Protein AF-A0A971U6M7-F1 (afdb_monomer_lite)

Radius of gyration: 13.43 Å; chains: 1; bounding box: 30×27×33 Å

Foldseek 3Di:
DDWLLRVLVVLDPPDDHADALVNCCVVVVDPPVRSVVLLVCLAVLHDDAQDDDPDDPCSSNVVSNSSVSPDRPQDEFEPDPPRCCVVDDPSHHYDYDDD

Structure (mmCIF, N/CA/C/O backbone):
data_AF-A0A971U6M7-F1
#
_entry.id   AF-A0A971U6M7-F1
#
loop_
_atom_site.group_PDB
_atom_site.id
_atom_site.type_symbol
_atom_site.label_atom_id
_atom_site.label_alt_id
_atom_site.label_comp_id
_atom_site.label_asym_id
_atom_site.label_entity_id
_atom_site.label_seq_id
_atom_site.pdbx_PDB_ins_code
_atom_site.Cartn_x
_atom_site.Cartn_y
_atom_site.Cartn_z
_atom_site.occupancy
_atom_site.B_iso_or_equiv
_atom_site.auth_seq_id
_atom_site.auth_comp_id
_atom_site.auth_asym_id
_atom_site.auth_atom_id
_atom_site.pdbx_PDB_model_num
ATOM 1 N N . MET A 1 1 ? -16.498 3.719 6.275 1.00 56.88 1 MET A N 1
ATOM 2 C CA . MET A 1 1 ? -15.109 3.220 6.254 1.00 56.88 1 MET A CA 1
ATOM 3 C C . MET A 1 1 ? -14.909 2.530 4.928 1.00 56.88 1 MET A C 1
ATOM 5 O O . MET A 1 1 ? -15.664 1.612 4.627 1.00 56.88 1 MET A O 1
ATOM 9 N N . ASP A 1 2 ? -13.971 3.025 4.129 1.00 61.88 2 ASP A N 1
ATOM 10 C CA . ASP A 1 2 ? -13.635 2.415 2.846 1.00 61.88 2 ASP A CA 1
ATOM 11 C C . ASP A 1 2 ? -12.619 1.288 3.093 1.00 61.88 2 ASP A C 1
ATOM 13 O O . ASP A 1 2 ? -11.788 1.371 4.001 1.00 61.88 2 ASP A O 1
ATOM 17 N N . SER A 1 3 ? -12.693 0.211 2.309 1.00 76.81 3 SER A N 1
ATOM 18 C CA . SER A 1 3 ? -11.638 -0.810 2.330 1.00 76.81 3 SER A CA 1
ATOM 19 C C . SER A 1 3 ? -10.367 -0.261 1.681 1.00 76.81 3 SER A C 1
ATOM 21 O O . SER A 1 3 ? -10.446 0.572 0.772 1.00 76.81 3 SER A O 1
ATOM 23 N N . ALA A 1 4 ? -9.200 -0.781 2.072 1.00 77.19 4 ALA A N 1
ATOM 24 C CA . ALA A 1 4 ? -7.927 -0.444 1.432 1.00 77.19 4 ALA A CA 1
ATOM 25 C C . ALA A 1 4 ? -8.003 -0.553 -0.105 1.00 77.19 4 ALA A C 1
ATOM 27 O O . ALA A 1 4 ? -7.576 0.348 -0.820 1.00 77.19 4 ALA A O 1
ATOM 28 N N . ILE A 1 5 ? -8.650 -1.603 -0.620 1.00 78.31 5 ILE A N 1
ATOM 29 C CA . ILE A 1 5 ? -8.849 -1.822 -2.061 1.00 78.31 5 ILE A CA 1
ATOM 30 C C . ILE A 1 5 ? -9.691 -0.714 -2.707 1.00 78.31 5 ILE A C 1
ATOM 32 O O . ILE A 1 5 ? -9.367 -0.267 -3.807 1.00 78.31 5 ILE A O 1
ATOM 36 N N . ALA A 1 6 ? -10.762 -0.255 -2.055 1.00 82.25 6 ALA A N 1
ATOM 37 C CA . ALA A 1 6 ? -11.602 0.815 -2.595 1.00 82.25 6 ALA A CA 1
ATOM 38 C C . ALA A 1 6 ? -10.823 2.132 -2.725 1.00 82.25 6 ALA A C 1
ATOM 40 O O . ALA A 1 6 ? -10.919 2.813 -3.746 1.00 82.25 6 ALA A O 1
ATOM 41 N N . ILE A 1 7 ? -10.005 2.450 -1.721 1.00 81.69 7 ILE A N 1
ATOM 42 C CA . ILE A 1 7 ? -9.150 3.639 -1.722 1.00 81.69 7 ILE A CA 1
ATOM 43 C C . ILE A 1 7 ? -8.080 3.543 -2.811 1.00 81.69 7 ILE A C 1
ATOM 45 O O . ILE A 1 7 ? -7.917 4.465 -3.610 1.00 81.69 7 ILE A O 1
ATOM 49 N N . VAL A 1 8 ? -7.397 2.402 -2.888 1.00 80.25 8 VAL A N 1
ATOM 50 C CA . VAL A 1 8 ? -6.370 2.135 -3.899 1.00 80.25 8 VAL A CA 1
ATOM 51 C C . VAL A 1 8 ? -6.936 2.244 -5.317 1.00 80.25 8 VAL A C 1
ATOM 53 O O . VAL A 1 8 ? -6.325 2.879 -6.174 1.00 80.25 8 VAL A O 1
ATOM 56 N N . ASN A 1 9 ? -8.127 1.694 -5.562 1.00 82.69 9 ASN A N 1
ATOM 57 C CA . ASN A 1 9 ? -8.779 1.791 -6.866 1.00 82.69 9 ASN A CA 1
ATOM 58 C C . ASN A 1 9 ? -9.235 3.220 -7.190 1.00 82.69 9 ASN A C 1
ATOM 60 O O . ASN A 1 9 ? -9.137 3.627 -8.343 1.00 82.69 9 ASN A O 1
ATOM 64 N N . ARG A 1 10 ? -9.683 4.007 -6.199 1.00 82.94 10 ARG A N 1
ATOM 65 C CA . ARG A 1 10 ? -10.035 5.424 -6.408 1.00 82.94 10 ARG A CA 1
ATOM 66 C C . ARG A 1 10 ? -8.815 6.268 -6.790 1.00 82.94 10 ARG A C 1
ATOM 68 O O . ARG A 1 10 ? -8.952 7.198 -7.575 1.00 82.94 10 ARG A O 1
ATOM 75 N N . ALA A 1 11 ? -7.634 5.944 -6.266 1.00 80.94 11 ALA A N 1
ATOM 76 C CA . ALA A 1 11 ? -6.387 6.620 -6.624 1.00 80.94 11 ALA A CA 1
ATOM 77 C C . ALA A 1 11 ? -5.869 6.249 -8.032 1.00 80.94 11 ALA A C 1
ATOM 79 O O . ALA A 1 11 ? -4.954 6.896 -8.545 1.00 80.94 11 ALA A O 1
ATOM 80 N N . ASN A 1 12 ? -6.422 5.214 -8.676 1.00 83.44 12 ASN A N 1
ATOM 81 C CA . ASN A 1 12 ? -5.972 4.784 -9.994 1.00 83.44 12 ASN A CA 1
ATOM 82 C C . ASN A 1 12 ? -6.511 5.696 -11.112 1.00 83.44 12 ASN A C 1
ATOM 84 O O . ASN A 1 12 ? -7.627 5.524 -11.596 1.00 83.44 12 ASN A O 1
ATOM 88 N N . GLN A 1 13 ? -5.672 6.614 -11.589 1.00 77.19 13 GLN A N 1
ATOM 89 C CA . GLN A 1 13 ? -5.991 7.509 -12.711 1.00 77.19 13 GLN A CA 1
ATOM 90 C C . GLN A 1 13 ? -5.733 6.890 -14.096 1.00 77.19 13 GLN A C 1
ATOM 92 O O . GLN A 1 13 ? -6.122 7.461 -15.111 1.00 77.19 13 GLN A O 1
ATOM 97 N N . ARG A 1 14 ? -5.047 5.740 -14.168 1.00 76.62 14 ARG A N 1
ATOM 98 C CA . ARG A 1 14 ? -4.628 5.112 -15.436 1.00 76.62 14 ARG A CA 1
ATOM 99 C C . ARG A 1 14 ? -5.669 4.148 -16.017 1.00 76.62 14 ARG A C 1
ATOM 101 O O . ARG A 1 14 ? -5.468 3.642 -17.117 1.00 76.62 14 ARG A O 1
ATOM 108 N N . GLY A 1 15 ? -6.768 3.907 -15.299 1.00 76.75 15 GLY A N 1
ATOM 109 C CA . GLY A 1 15 ? -7.756 2.887 -15.649 1.00 76.75 15 GLY A CA 1
ATOM 110 C C . GLY A 1 15 ? -7.246 1.459 -15.409 1.00 76.75 15 GLY A C 1
ATOM 111 O O . GLY A 1 15 ? -6.097 1.240 -15.025 1.00 76.75 15 GLY A O 1
ATOM 112 N N . GLY A 1 16 ? -8.122 0.469 -15.598 1.00 84.69 16 GLY A N 1
ATOM 113 C CA . GLY A 1 16 ? -7.800 -0.942 -15.355 1.00 84.69 16 GLY A CA 1
ATOM 114 C C . GLY A 1 16 ? -7.591 -1.287 -13.874 1.00 84.69 16 GLY A C 1
ATOM 115 O O . GLY A 1 16 ? -7.984 -0.535 -12.978 1.00 84.69 16 GLY A O 1
ATOM 116 N N . ARG A 1 17 ? -6.989 -2.452 -13.601 1.00 88.38 17 ARG A N 1
ATOM 117 C CA . ARG A 1 17 ? -6.670 -2.851 -12.220 1.00 88.38 17 ARG A CA 1
ATOM 118 C C . ARG A 1 17 ? -5.462 -2.084 -11.693 1.00 88.38 17 ARG A C 1
ATOM 120 O O . ARG A 1 17 ? -4.525 -1.813 -12.444 1.00 88.38 17 ARG A O 1
ATOM 127 N N . MET A 1 18 ? -5.433 -1.844 -10.385 1.00 89.56 18 MET A N 1
ATOM 128 C CA . MET A 1 18 ? -4.208 -1.395 -9.736 1.00 89.56 18 MET A CA 1
ATOM 129 C C . MET A 1 18 ? -3.110 -2.467 -9.819 1.00 89.56 18 MET A C 1
ATOM 131 O O . MET A 1 18 ? -3.386 -3.670 -9.732 1.00 89.56 18 MET A O 1
ATOM 135 N N . LEU A 1 19 ? -1.857 -2.030 -9.973 1.00 93.44 19 LEU A N 1
ATOM 136 C CA . LEU A 1 19 ? -0.699 -2.916 -9.868 1.00 93.44 19 LEU A CA 1
ATOM 137 C C . LEU A 1 19 ? -0.475 -3.355 -8.417 1.00 93.44 19 LEU A C 1
ATOM 139 O O . LEU A 1 19 ? -0.634 -2.577 -7.478 1.00 93.44 19 LEU A O 1
ATOM 143 N N . SER A 1 20 ? -0.095 -4.616 -8.264 1.00 94.38 20 SER A N 1
ATOM 144 C CA . SER A 1 20 ? 0.273 -5.268 -7.012 1.00 94.38 20 SER A CA 1
ATOM 145 C C . SER A 1 20 ? 1.788 -5.252 -6.813 1.00 94.38 20 SER A C 1
ATOM 147 O O . SER A 1 20 ? 2.547 -4.968 -7.740 1.00 94.38 20 SER A O 1
ATOM 149 N N . ILE A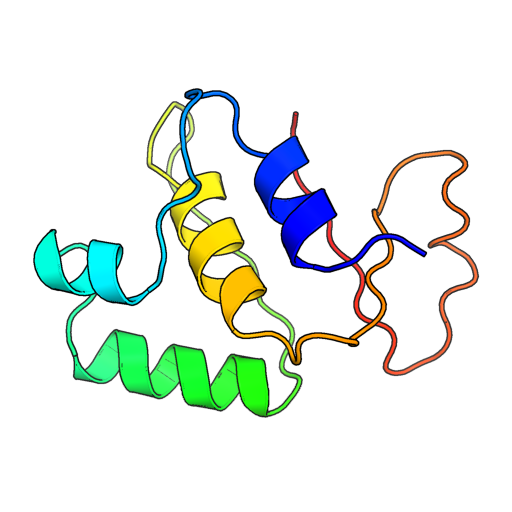 1 21 ? 2.252 -5.640 -5.623 1.00 96.19 21 ILE A N 1
ATOM 150 C CA . ILE A 1 21 ? 3.690 -5.804 -5.368 1.00 96.19 21 ILE A CA 1
ATOM 151 C C . ILE A 1 21 ? 4.341 -6.849 -6.291 1.00 96.19 21 ILE A C 1
ATOM 153 O O . ILE A 1 21 ? 5.508 -6.713 -6.645 1.00 96.19 21 ILE A O 1
ATOM 157 N N . VAL A 1 22 ? 3.580 -7.861 -6.728 1.00 96.75 22 VAL A N 1
ATOM 158 C CA . VAL A 1 22 ? 4.059 -8.896 -7.656 1.00 96.75 22 VAL A CA 1
ATOM 159 C C . VAL A 1 22 ? 4.302 -8.298 -9.039 1.00 96.75 22 VAL A C 1
ATOM 161 O O . VAL A 1 22 ? 5.303 -8.608 -9.672 1.00 96.75 22 VAL A O 1
ATOM 164 N N . ASP A 1 23 ? 3.445 -7.379 -9.485 1.00 97.00 23 ASP A N 1
ATOM 165 C CA . ASP A 1 23 ? 3.647 -6.682 -10.760 1.00 97.00 23 ASP A CA 1
ATOM 166 C C . ASP A 1 23 ? 4.898 -5.804 -10.727 1.00 97.00 23 ASP A C 1
ATOM 168 O O . ASP A 1 23 ? 5.626 -5.736 -11.712 1.00 97.00 23 ASP A O 1
ATOM 172 N N . LEU A 1 24 ? 5.176 -5.163 -9.586 1.00 97.19 24 LEU A N 1
ATOM 173 C CA . LEU A 1 24 ? 6.389 -4.361 -9.411 1.00 97.19 24 LEU A CA 1
ATOM 174 C C . LEU A 1 24 ? 7.660 -5.216 -9.425 1.00 97.19 24 LEU A C 1
ATOM 176 O O . LEU A 1 24 ? 8.690 -4.743 -9.900 1.00 97.19 24 LEU A O 1
ATOM 180 N N . LEU A 1 25 ? 7.586 -6.454 -8.928 1.00 97.75 25 LEU A N 1
ATOM 181 C CA . LEU A 1 25 ? 8.675 -7.427 -9.021 1.00 97.75 25 LEU A CA 1
ATOM 182 C C . LEU A 1 25 ? 8.903 -7.873 -10.465 1.00 97.75 25 LEU A C 1
ATOM 184 O O . LEU A 1 25 ? 10.031 -7.845 -10.944 1.00 97.75 25 LEU A O 1
ATOM 188 N N . LEU A 1 26 ? 7.830 -8.249 -11.168 1.00 97.88 26 LEU A N 1
ATOM 189 C CA . LEU A 1 26 ? 7.903 -8.702 -12.560 1.00 97.88 26 LEU A CA 1
ATOM 190 C C . LEU A 1 26 ? 8.364 -7.595 -13.516 1.00 97.88 26 LEU A C 1
ATOM 192 O O . LEU A 1 26 ? 9.017 -7.883 -14.512 1.00 97.88 26 LEU A O 1
ATOM 196 N N . ALA A 1 27 ? 8.039 -6.338 -13.211 1.00 96.94 27 ALA A N 1
ATOM 197 C CA . ALA A 1 27 ? 8.493 -5.168 -13.956 1.00 96.94 27 ALA A CA 1
ATOM 198 C C . ALA A 1 27 ? 9.865 -4.640 -13.495 1.00 96.94 27 ALA A C 1
ATOM 200 O O . ALA A 1 27 ? 10.238 -3.534 -13.883 1.00 96.94 27 ALA A O 1
ATOM 201 N N . GLU A 1 28 ? 10.569 -5.364 -12.615 1.00 97.06 28 GLU A N 1
ATOM 202 C CA . GLU A 1 28 ? 11.884 -4.995 -12.061 1.00 97.06 28 GLU A CA 1
ATOM 203 C C . GLU A 1 28 ? 11.928 -3.597 -11.408 1.00 97.06 28 GLU A C 1
ATOM 205 O O . GLU A 1 28 ? 12.984 -2.997 -11.219 1.00 97.06 28 GLU A O 1
ATOM 210 N 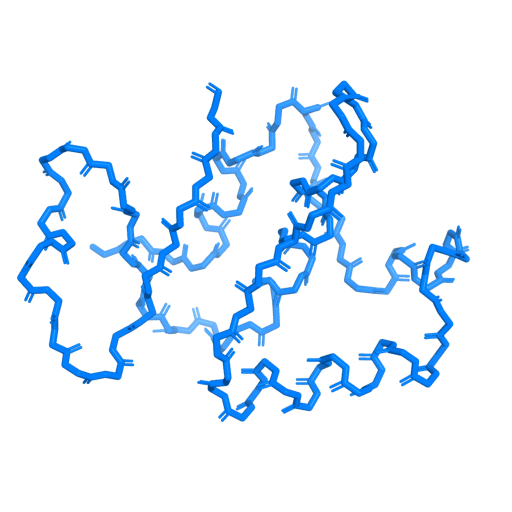N . THR A 1 29 ? 10.767 -3.069 -11.012 1.00 95.94 29 THR A N 1
ATOM 211 C CA . THR A 1 29 ? 10.657 -1.800 -10.277 1.00 95.94 29 THR A CA 1
ATOM 212 C C . THR A 1 29 ? 11.114 -1.968 -8.830 1.00 95.94 29 THR A C 1
ATOM 214 O O . THR A 1 29 ? 11.681 -1.050 -8.240 1.00 95.94 29 THR A O 1
ATOM 217 N N . LEU A 1 30 ? 10.861 -3.145 -8.255 1.00 97.06 30 LEU A N 1
ATOM 218 C CA . LEU A 1 30 ? 11.395 -3.570 -6.969 1.00 97.06 30 LEU A CA 1
ATOM 219 C C . LEU A 1 30 ? 12.176 -4.8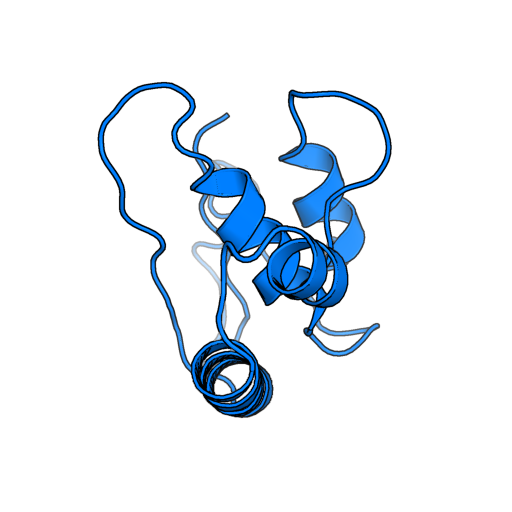63 -7.161 1.00 97.06 30 LEU A C 1
ATOM 221 O O . LEU A 1 30 ? 11.739 -5.765 -7.869 1.00 97.06 30 LEU A O 1
ATOM 225 N N . THR A 1 31 ? 13.298 -4.985 -6.463 1.00 98.19 31 THR A N 1
ATOM 226 C CA . THR A 1 31 ? 13.965 -6.278 -6.290 1.00 98.19 31 THR A CA 1
ATOM 227 C C . THR A 1 31 ? 13.221 -7.124 -5.251 1.00 98.19 31 THR A C 1
ATOM 229 O O . THR A 1 31 ? 12.526 -6.589 -4.381 1.00 98.19 31 THR A O 1
ATOM 232 N N . LEU A 1 32 ? 13.401 -8.450 -5.283 1.00 98.12 32 LEU A N 1
ATOM 233 C CA . LEU A 1 32 ? 12.802 -9.353 -4.291 1.00 98.12 32 LEU A CA 1
ATOM 234 C C . LEU A 1 32 ? 13.140 -8.969 -2.834 1.00 98.12 32 LEU A C 1
ATOM 236 O O . LEU A 1 32 ? 12.208 -8.896 -2.030 1.00 98.12 32 LEU A O 1
ATOM 240 N N . PRO A 1 33 ? 14.401 -8.643 -2.473 1.00 98.50 33 PRO A N 1
ATOM 241 C CA . PRO A 1 33 ? 14.718 -8.195 -1.117 1.00 98.50 33 PRO A CA 1
ATOM 242 C C . PRO A 1 33 ? 13.990 -6.905 -0.717 1.00 98.50 33 PRO A C 1
ATOM 244 O O . PRO A 1 33 ? 13.508 -6.801 0.409 1.00 98.50 33 PRO A O 1
ATOM 247 N N . GLN A 1 34 ? 13.856 -5.939 -1.633 1.00 98.06 34 GLN A N 1
ATOM 248 C CA . GLN A 1 34 ? 13.124 -4.697 -1.362 1.00 98.06 34 GLN A CA 1
ATOM 249 C C . GLN A 1 34 ? 11.633 -4.958 -1.150 1.00 98.06 34 GLN A C 1
ATOM 251 O O . GLN A 1 34 ? 11.058 -4.445 -0.194 1.00 98.06 34 GLN A O 1
ATOM 256 N N . ALA A 1 35 ? 11.011 -5.770 -2.008 1.00 98.00 35 ALA A N 1
ATOM 257 C CA . ALA A 1 35 ? 9.600 -6.114 -1.878 1.00 98.00 35 ALA A CA 1
ATOM 258 C C . ALA A 1 35 ? 9.313 -6.866 -0.571 1.00 98.00 35 ALA A C 1
ATOM 260 O O . ALA A 1 35 ? 8.361 -6.528 0.129 1.00 98.00 35 ALA A O 1
ATOM 261 N N . ALA A 1 36 ? 10.159 -7.835 -0.209 1.00 98.06 36 ALA A N 1
ATOM 262 C CA . ALA A 1 36 ? 10.030 -8.582 1.039 1.00 98.06 36 ALA A CA 1
ATOM 263 C C . ALA A 1 36 ? 10.169 -7.670 2.267 1.00 98.06 36 ALA A C 1
ATOM 265 O O . ALA A 1 36 ? 9.348 -7.737 3.183 1.00 98.06 36 ALA A O 1
ATOM 266 N N . TRP A 1 37 ? 11.170 -6.783 2.269 1.00 98.06 37 TRP A N 1
ATOM 267 C CA . TRP A 1 37 ? 11.364 -5.827 3.355 1.00 98.06 37 TRP A CA 1
ATOM 268 C C . TRP A 1 37 ? 10.171 -4.875 3.480 1.00 98.06 37 TRP A C 1
ATOM 270 O O . TRP A 1 37 ? 9.600 -4.753 4.559 1.00 98.06 37 TRP A O 1
ATOM 280 N N . LEU A 1 38 ? 9.727 -4.263 2.378 1.00 97.75 38 LEU A N 1
ATOM 281 C CA . LEU A 1 38 ? 8.569 -3.364 2.377 1.00 97.75 38 LEU A CA 1
ATOM 282 C C . LEU A 1 38 ? 7.298 -4.069 2.860 1.00 97.75 38 LEU A C 1
ATOM 284 O O . LEU A 1 38 ? 6.558 -3.503 3.663 1.00 97.75 38 LEU A O 1
ATOM 288 N N . ALA A 1 39 ? 7.069 -5.310 2.427 1.00 96.62 39 ALA A N 1
ATOM 289 C CA . ALA A 1 39 ? 5.928 -6.091 2.878 1.00 96.62 39 ALA A CA 1
ATOM 290 C C . ALA A 1 39 ? 5.963 -6.339 4.389 1.00 96.62 39 ALA A C 1
ATOM 292 O O . ALA A 1 39 ? 4.957 -6.119 5.059 1.00 96.62 39 ALA A O 1
ATOM 293 N N . ALA A 1 40 ? 7.119 -6.714 4.942 1.00 97.50 40 ALA A N 1
ATOM 294 C CA . ALA A 1 40 ? 7.279 -6.891 6.383 1.00 97.50 40 ALA A CA 1
ATOM 295 C C . ALA A 1 40 ? 6.999 -5.592 7.163 1.00 97.50 40 ALA A C 1
ATOM 297 O O . ALA A 1 40 ? 6.337 -5.627 8.200 1.00 97.50 40 ALA A O 1
ATOM 298 N N . GLN A 1 41 ? 7.440 -4.439 6.650 1.00 97.38 41 GLN A N 1
ATOM 299 C CA . GLN A 1 41 ? 7.188 -3.144 7.288 1.00 97.38 41 GLN A CA 1
ATOM 300 C C . GLN A 1 41 ? 5.699 -2.769 7.269 1.00 97.38 41 GLN A C 1
ATOM 302 O O . GLN A 1 41 ? 5.163 -2.367 8.302 1.00 97.38 41 GLN A O 1
ATOM 307 N N . VAL A 1 42 ? 5.026 -2.921 6.124 1.00 94.88 42 VAL A N 1
ATOM 308 C CA . VAL A 1 42 ? 3.594 -2.600 5.988 1.00 94.88 42 VAL A CA 1
ATOM 309 C C . VAL A 1 42 ? 2.746 -3.528 6.855 1.00 94.88 42 VAL A C 1
ATOM 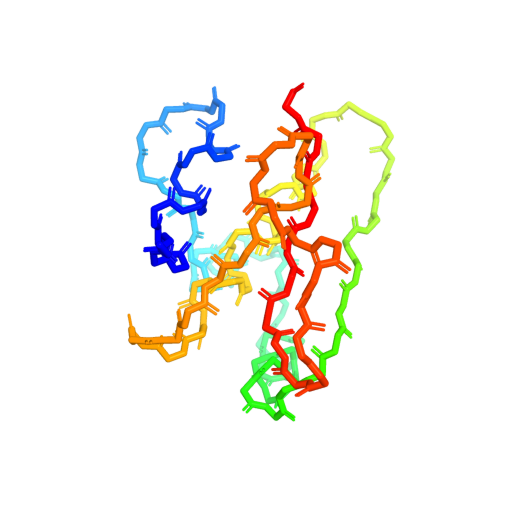311 O O . VAL A 1 42 ? 1.909 -3.053 7.618 1.00 94.88 42 VAL A O 1
ATOM 314 N N . LEU A 1 43 ? 3.004 -4.839 6.809 1.00 93.19 43 LEU A N 1
ATOM 315 C CA . LEU A 1 43 ? 2.304 -5.824 7.642 1.00 93.19 43 LEU A CA 1
ATOM 316 C C . LEU A 1 43 ? 2.574 -5.621 9.141 1.00 93.19 43 LEU A C 1
ATOM 318 O O . LEU A 1 43 ? 1.725 -5.942 9.966 1.00 93.19 43 LEU A O 1
ATOM 322 N N . GLY A 1 44 ? 3.727 -5.049 9.498 1.00 93.88 44 GLY A N 1
ATOM 323 C CA . GLY A 1 44 ? 4.060 -4.633 10.861 1.00 93.88 44 GLY A CA 1
ATOM 324 C C . GLY A 1 44 ? 3.440 -3.299 11.300 1.00 93.88 44 GLY A C 1
ATOM 325 O O . GLY A 1 44 ? 3.813 -2.794 12.358 1.00 93.88 44 GLY A O 1
ATOM 326 N N . GLY A 1 45 ? 2.555 -2.695 10.498 1.00 93.06 45 GLY A N 1
ATOM 327 C CA . GLY A 1 45 ? 1.850 -1.453 10.836 1.00 93.06 45 GLY A CA 1
ATOM 328 C C . GLY A 1 45 ? 2.717 -0.192 10.773 1.00 93.06 45 GLY A C 1
ATOM 329 O O . GLY A 1 45 ? 2.415 0.803 11.430 1.00 93.06 45 GLY A O 1
ATOM 330 N N . ARG A 1 46 ? 3.829 -0.215 10.028 1.00 95.31 46 ARG A N 1
ATOM 331 C CA . ARG A 1 46 ? 4.705 0.956 9.882 1.00 95.31 46 ARG A CA 1
ATOM 332 C C . ARG A 1 46 ? 4.114 1.958 8.891 1.00 95.31 46 ARG A C 1
ATOM 334 O O . ARG A 1 46 ? 3.711 1.590 7.790 1.00 95.31 46 ARG A O 1
ATOM 341 N N . SER A 1 47 ? 4.151 3.239 9.248 1.00 94.06 47 SER A N 1
ATOM 342 C CA . SER A 1 47 ? 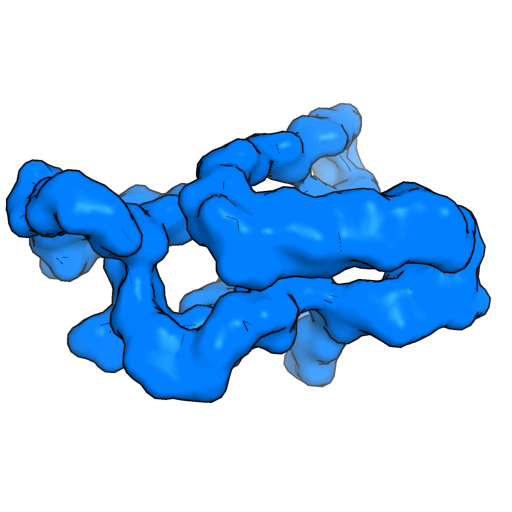3.828 4.332 8.326 1.00 94.06 47 SER A CA 1
ATOM 343 C C . SER A 1 47 ? 4.890 4.463 7.232 1.00 94.06 47 SER A C 1
ATOM 345 O O . SER A 1 47 ? 6.081 4.273 7.487 1.00 94.06 47 SER A O 1
ATOM 347 N N . PHE A 1 48 ? 4.474 4.840 6.023 1.00 94.50 48 PHE A N 1
ATOM 348 C CA . PHE A 1 48 ? 5.379 5.077 4.899 1.00 94.50 48 PHE A CA 1
ATOM 349 C C . PHE A 1 48 ? 4.927 6.269 4.048 1.00 94.50 48 PHE A C 1
ATOM 351 O O . PHE A 1 48 ? 3.762 6.659 4.059 1.00 94.50 48 PHE A O 1
ATOM 358 N N . LEU A 1 49 ? 5.869 6.828 3.287 1.00 93.62 49 LEU A N 1
ATOM 359 C CA . LEU A 1 49 ? 5.640 7.875 2.295 1.00 93.62 49 LEU A CA 1
ATOM 360 C C . LEU A 1 49 ? 6.356 7.482 1.002 1.00 93.62 49 LEU A C 1
ATOM 362 O O . LEU A 1 49 ? 7.523 7.092 1.036 1.00 93.62 49 LEU A O 1
ATOM 366 N N . VAL A 1 50 ? 5.676 7.607 -0.138 1.00 92.25 50 VAL A N 1
ATOM 367 C CA . VAL A 1 50 ? 6.276 7.346 -1.452 1.00 92.25 50 VAL A CA 1
ATOM 368 C C . VAL A 1 50 ? 6.640 8.666 -2.124 1.00 92.25 50 VAL A C 1
ATOM 370 O O . VAL A 1 50 ? 5.771 9.419 -2.561 1.00 92.25 50 VAL A O 1
ATOM 373 N N . GLY A 1 51 ? 7.941 8.928 -2.230 1.00 89.69 51 GLY A N 1
ATOM 374 C CA . GLY A 1 51 ? 8.495 10.089 -2.923 1.00 89.69 51 GLY A CA 1
ATOM 375 C C . GLY A 1 51 ? 9.120 9.716 -4.266 1.00 89.69 51 GLY A C 1
ATOM 376 O O . GLY A 1 51 ? 9.729 8.662 -4.410 1.00 89.69 51 GLY A O 1
ATOM 377 N N . ALA A 1 52 ? 8.986 10.597 -5.254 1.00 88.31 52 ALA A N 1
ATOM 378 C CA . ALA A 1 52 ? 9.704 10.541 -6.528 1.00 88.31 52 ALA A CA 1
ATOM 379 C C . ALA A 1 52 ? 9.710 11.938 -7.165 1.00 88.31 52 ALA A C 1
ATOM 381 O O . ALA A 1 52 ? 9.081 12.865 -6.647 1.00 88.31 52 ALA A O 1
ATOM 382 N N . ARG A 1 53 ? 10.358 12.083 -8.327 1.00 86.44 53 ARG A N 1
ATOM 383 C CA . ARG A 1 53 ? 10.269 13.315 -9.124 1.00 86.44 53 ARG A CA 1
ATOM 384 C C . ARG A 1 53 ? 8.803 13.640 -9.501 1.00 86.44 53 ARG A C 1
ATOM 386 O O . ARG A 1 53 ? 7.963 12.728 -9.586 1.00 86.44 53 ARG A O 1
ATOM 393 N N . PRO A 1 54 ? 8.464 14.927 -9.702 1.00 80.56 54 PRO A N 1
ATOM 394 C CA . PRO A 1 54 ? 7.169 15.324 -10.254 1.00 80.56 54 PRO A CA 1
ATOM 395 C C . PRO A 1 54 ? 6.897 14.658 -11.611 1.00 80.56 54 PRO A C 1
ATOM 397 O O . PRO A 1 54 ? 7.831 14.368 -12.353 1.00 80.56 54 PRO A O 1
ATOM 400 N N . GLY A 1 55 ? 5.618 14.434 -11.927 1.00 74.12 55 GLY A N 1
ATOM 401 C CA . GLY A 1 55 ? 5.172 13.937 -13.235 1.00 74.12 55 GLY A CA 1
ATOM 402 C C . GLY A 1 55 ? 5.334 12.427 -13.454 1.00 74.12 55 GLY A C 1
ATOM 403 O O . GLY A 1 55 ? 6.413 11.939 -13.761 1.00 74.12 55 GLY A O 1
ATOM 404 N N . GLY A 1 56 ? 4.240 11.665 -13.338 1.00 80.12 56 GLY A N 1
ATOM 405 C CA . GLY A 1 56 ? 4.113 10.313 -13.914 1.00 80.12 56 GLY A CA 1
ATOM 406 C C . GLY A 1 56 ? 5.045 9.200 -13.403 1.00 80.12 56 GLY A C 1
ATOM 407 O O . GLY A 1 56 ? 4.871 8.055 -13.814 1.00 80.12 56 GLY A O 1
ATOM 408 N N . ALA A 1 57 ? 5.970 9.490 -12.484 1.00 87.19 57 ALA A N 1
ATOM 409 C CA . ALA A 1 57 ? 7.033 8.589 -12.019 1.00 87.19 57 ALA A CA 1
ATOM 410 C C . ALA A 1 57 ? 6.570 7.338 -11.237 1.00 87.19 57 ALA A C 1
ATOM 412 O O . ALA A 1 57 ? 7.398 6.595 -10.727 1.00 87.19 57 ALA A O 1
ATOM 413 N N . GLY A 1 58 ? 5.260 7.107 -11.099 1.00 88.94 58 GLY A N 1
ATOM 414 C CA . GLY A 1 58 ? 4.727 5.891 -10.474 1.00 88.94 58 GLY A CA 1
ATOM 415 C C . GLY A 1 58 ? 4.591 5.928 -8.948 1.00 88.94 58 GLY A C 1
ATOM 416 O O . GLY A 1 58 ? 4.399 4.878 -8.346 1.00 88.94 58 GLY A O 1
ATOM 417 N N . LYS A 1 59 ? 4.622 7.108 -8.307 1.00 91.75 59 LYS A N 1
ATOM 418 C CA . LYS A 1 59 ? 4.410 7.250 -6.847 1.00 91.75 59 LYS A CA 1
ATOM 419 C C . LYS A 1 59 ? 3.114 6.581 -6.384 1.00 91.75 59 LYS A C 1
ATOM 421 O O . LYS A 1 59 ? 3.135 5.709 -5.522 1.00 91.75 59 LYS A O 1
ATOM 426 N N . THR A 1 60 ? 2.001 6.945 -7.019 1.00 89.94 60 THR A N 1
ATOM 427 C CA . THR A 1 60 ? 0.680 6.375 -6.735 1.00 89.94 60 THR A CA 1
ATOM 428 C C . THR A 1 60 ? 0.648 4.874 -7.015 1.00 89.94 60 THR A C 1
ATOM 430 O O . THR A 1 60 ? 0.016 4.133 -6.271 1.00 89.94 60 THR A O 1
ATOM 433 N N . THR A 1 61 ? 1.391 4.409 -8.027 1.00 91.88 61 THR A N 1
ATOM 434 C CA . THR A 1 61 ? 1.546 2.983 -8.341 1.00 91.88 61 THR A CA 1
ATOM 435 C C . THR A 1 61 ? 2.182 2.212 -7.191 1.00 91.88 61 THR A C 1
ATOM 437 O O . THR A 1 61 ? 1.604 1.235 -6.721 1.00 91.88 61 THR A O 1
ATOM 440 N N . VAL A 1 62 ? 3.339 2.668 -6.708 1.00 93.62 62 VAL A N 1
ATOM 441 C CA . VAL A 1 62 ? 4.042 2.023 -5.591 1.00 93.62 62 VAL A CA 1
ATOM 442 C C . VAL A 1 62 ? 3.212 2.108 -4.311 1.00 93.62 62 VAL A C 1
ATOM 444 O O . VAL A 1 62 ? 3.049 1.106 -3.625 1.00 93.62 62 VAL A O 1
ATOM 447 N N . MET A 1 63 ? 2.618 3.268 -4.018 1.00 93.31 63 MET A N 1
ATOM 448 C CA . MET A 1 63 ? 1.745 3.441 -2.855 1.00 93.31 63 MET A CA 1
ATOM 449 C C . MET A 1 63 ? 0.555 2.474 -2.892 1.00 93.31 63 MET A C 1
ATOM 451 O O . MET A 1 63 ? 0.303 1.789 -1.906 1.00 93.31 63 MET A O 1
ATOM 455 N N . GLY A 1 64 ? -0.151 2.375 -4.021 1.00 92.25 64 GLY A N 1
ATOM 456 C CA . GLY A 1 64 ? -1.292 1.470 -4.159 1.00 92.25 64 GLY A CA 1
ATOM 457 C C . GLY A 1 64 ? -0.908 -0.004 -4.041 1.00 92.25 64 GLY A C 1
ATOM 458 O O . GLY A 1 64 ? -1.607 -0.761 -3.373 1.00 92.25 64 GLY A O 1
ATOM 459 N N . ALA A 1 65 ? 0.232 -0.396 -4.616 1.00 94.62 65 ALA A N 1
ATOM 460 C CA . ALA A 1 65 ? 0.758 -1.753 -4.494 1.00 94.62 65 ALA A CA 1
ATOM 461 C C . ALA A 1 65 ? 1.074 -2.129 -3.035 1.00 94.62 65 ALA A C 1
ATOM 463 O O . ALA A 1 65 ? 0.786 -3.251 -2.622 1.00 94.62 65 ALA A O 1
ATOM 464 N N . LEU A 1 66 ? 1.630 -1.194 -2.254 1.00 94.81 66 LEU A N 1
ATOM 465 C CA . LEU A 1 66 ? 1.920 -1.394 -0.831 1.00 94.81 66 LEU A CA 1
ATOM 466 C C . LEU A 1 66 ? 0.650 -1.398 0.027 1.00 94.81 66 LEU A C 1
ATOM 468 O O . LEU A 1 66 ? 0.500 -2.265 0.880 1.00 94.81 66 LEU A O 1
ATOM 472 N N . LEU A 1 67 ? -0.299 -0.490 -0.225 1.00 92.56 67 LEU A N 1
ATOM 473 C CA . LEU A 1 67 ? -1.604 -0.489 0.453 1.00 92.56 67 LEU A CA 1
ATOM 474 C C . LEU A 1 67 ? -2.404 -1.771 0.176 1.00 92.56 67 LEU A C 1
ATOM 476 O O . LEU A 1 67 ? -3.172 -2.210 1.027 1.00 92.56 67 LEU A O 1
ATOM 480 N N . GLY A 1 68 ? -2.190 -2.404 -0.980 1.00 92.06 68 GLY A N 1
ATOM 481 C CA . GLY A 1 68 ? -2.758 -3.712 -1.312 1.00 92.06 68 GLY A CA 1
ATOM 482 C C . GLY A 1 68 ? -2.285 -4.867 -0.418 1.00 92.06 68 GLY A C 1
ATOM 483 O O . GLY A 1 68 ? -2.858 -5.950 -0.501 1.00 92.06 68 GLY A O 1
ATOM 484 N N . LEU A 1 69 ? -1.272 -4.657 0.430 1.00 92.94 69 LEU A N 1
ATOM 485 C CA . LEU A 1 69 ? -0.813 -5.632 1.426 1.00 92.94 69 LEU A CA 1
ATOM 486 C C . LEU A 1 69 ? -1.563 -5.544 2.756 1.00 92.94 69 LEU A C 1
ATOM 488 O O . LEU A 1 69 ? -1.389 -6.420 3.603 1.00 92.94 69 LEU A O 1
ATOM 492 N N . LEU A 1 70 ? -2.363 -4.494 2.967 1.00 91.06 70 LEU A N 1
ATOM 493 C CA . LEU A 1 70 ? -3.138 -4.355 4.194 1.00 91.06 70 LEU A CA 1
ATOM 494 C C . LEU A 1 70 ? -4.122 -5.527 4.344 1.00 91.06 70 LEU A C 1
ATOM 496 O O . LEU A 1 70 ? -4.663 -6.014 3.343 1.00 91.06 70 LEU A O 1
ATOM 500 N N . PRO A 1 71 ? -4.394 -5.978 5.583 1.00 86.81 71 PRO A N 1
ATOM 501 C CA . PRO A 1 71 ? -5.397 -7.003 5.830 1.00 86.81 71 PRO A CA 1
ATOM 502 C C . PRO A 1 71 ? -6.736 -6.644 5.174 1.00 86.81 71 PRO A C 1
ATOM 504 O O . PRO A 1 71 ? -7.169 -5.495 5.192 1.00 86.81 71 PRO A O 1
ATOM 507 N N . ARG A 1 72 ? -7.429 -7.642 4.614 1.00 83.00 72 ARG A N 1
ATOM 508 C CA . ARG A 1 72 ? -8.644 -7.449 3.795 1.00 83.00 72 ARG A CA 1
ATOM 509 C C . ARG A 1 72 ? -9.718 -6.567 4.445 1.00 83.00 72 ARG A C 1
ATOM 511 O O . ARG A 1 72 ? -10.435 -5.865 3.738 1.00 83.00 72 ARG A O 1
ATOM 518 N N . ASN A 1 73 ? -9.848 -6.651 5.766 1.00 82.69 73 ASN A N 1
ATOM 519 C CA . ASN A 1 73 ? -10.870 -5.946 6.536 1.00 82.69 73 ASN A CA 1
ATOM 520 C C . ASN A 1 73 ? -10.294 -4.761 7.332 1.00 82.69 73 ASN A C 1
ATOM 522 O O . ASN A 1 73 ? -10.991 -4.232 8.193 1.00 82.69 73 ASN A O 1
ATOM 526 N N . GLU A 1 74 ? -9.045 -4.363 7.069 1.00 86.12 74 GLU A N 1
ATOM 527 C CA . GLU A 1 74 ? -8.432 -3.199 7.704 1.00 86.12 74 GLU A CA 1
ATOM 528 C C . GLU A 1 74 ? -9.181 -1.927 7.267 1.00 86.12 74 GLU A C 1
ATOM 530 O O . GLU A 1 74 ? -9.276 -1.654 6.060 1.00 86.12 74 GLU A O 1
ATOM 535 N N . PRO A 1 75 ? -9.756 -1.158 8.207 1.00 86.56 75 PRO A N 1
ATOM 536 C CA . PRO A 1 75 ? -10.425 0.087 7.879 1.00 86.56 75 PRO A CA 1
ATOM 537 C C . PRO A 1 75 ? -9.398 1.153 7.505 1.00 86.56 75 PRO A C 1
ATOM 539 O O . PRO A 1 75 ? -8.425 1.376 8.222 1.00 86.56 75 PRO A O 1
ATOM 542 N N . VAL A 1 76 ? -9.648 1.860 6.403 1.00 89.25 76 VAL A N 1
ATOM 543 C CA . VAL A 1 76 ? -8.772 2.947 5.964 1.00 89.25 76 VAL A CA 1
ATOM 544 C C . VAL A 1 76 ? -9.546 4.259 5.889 1.00 89.25 76 VAL A C 1
ATOM 546 O O . VAL A 1 76 ? -10.682 4.321 5.407 1.00 89.25 76 VAL A O 1
ATOM 549 N N . LEU A 1 77 ? -8.922 5.322 6.394 1.00 90.25 77 LEU A N 1
ATOM 550 C CA . LEU A 1 77 ? -9.448 6.682 6.394 1.00 90.25 77 LEU A CA 1
ATOM 551 C C . LEU A 1 77 ? -8.709 7.514 5.349 1.00 90.25 77 LEU A C 1
ATOM 553 O O . LEU A 1 77 ? -7.491 7.666 5.401 1.00 90.25 77 LEU A O 1
ATOM 557 N N . LEU A 1 78 ? -9.450 8.075 4.398 1.00 90.31 78 LEU A N 1
ATOM 558 C CA . LEU A 1 78 ? -8.889 8.999 3.420 1.00 90.31 78 LEU A CA 1
ATOM 559 C C . LEU A 1 78 ? -8.658 10.364 4.074 1.00 90.31 78 LEU A C 1
ATOM 561 O O . LEU A 1 78 ? -9.603 10.935 4.604 1.00 90.31 78 LEU A O 1
ATOM 565 N N . ALA A 1 79 ? -7.453 10.920 3.985 1.00 91.00 79 ALA A N 1
ATOM 566 C CA . ALA A 1 79 ? -7.119 12.260 4.465 1.00 91.00 79 ALA A CA 1
ATOM 567 C C . ALA A 1 79 ? -7.626 13.352 3.503 1.00 91.00 79 ALA A C 1
ATOM 569 O O . ALA A 1 79 ? -6.850 14.068 2.872 1.00 91.00 79 ALA A O 1
ATOM 570 N N . ALA A 1 80 ? -8.946 13.449 3.357 1.00 86.62 80 ALA A N 1
ATOM 571 C CA . ALA A 1 80 ? -9.630 14.474 2.579 1.00 86.62 80 ALA A CA 1
ATOM 572 C C . ALA A 1 80 ? -10.639 15.219 3.460 1.00 86.62 80 ALA A C 1
ATOM 574 O O . ALA A 1 8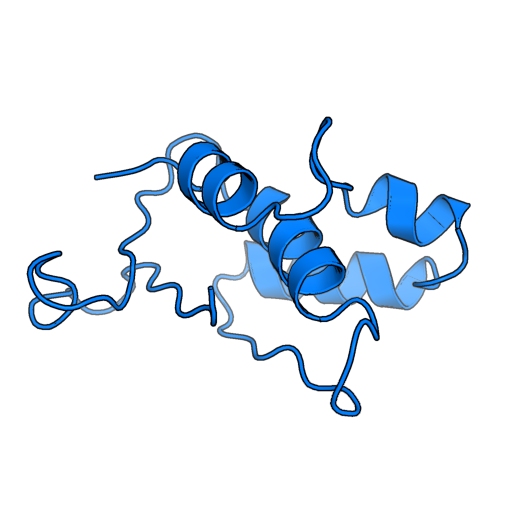0 ? -11.124 14.697 4.462 1.00 86.62 80 ALA A O 1
ATOM 575 N N . ARG A 1 81 ? -10.977 16.457 3.090 1.00 85.62 81 ARG A N 1
ATOM 576 C CA . ARG A 1 81 ? -11.944 17.250 3.861 1.00 85.62 81 ARG A CA 1
ATOM 577 C C . ARG A 1 81 ? -13.289 16.526 3.945 1.00 85.62 81 ARG A C 1
ATOM 579 O O . ARG A 1 81 ? -13.818 16.085 2.929 1.00 85.62 81 ARG A O 1
ATOM 586 N N . GLY A 1 82 ? -13.847 16.449 5.152 1.00 83.81 82 GLY A N 1
ATOM 587 C CA . GLY A 1 82 ? -15.170 15.867 5.394 1.00 83.81 82 GLY A CA 1
ATOM 588 C C . GLY A 1 82 ? -15.209 14.337 5.486 1.00 83.81 82 GLY A C 1
ATOM 589 O O . GLY A 1 82 ? -16.297 13.781 5.594 1.00 83.81 82 GLY A O 1
ATOM 590 N N . THR A 1 83 ? -14.065 13.644 5.475 1.00 83.44 83 THR A N 1
ATOM 591 C CA . THR A 1 83 ? -14.010 12.181 5.684 1.00 83.44 83 THR A CA 1
ATOM 592 C C . THR A 1 83 ? -13.893 11.782 7.159 1.00 83.44 83 THR A C 1
ATOM 594 O O . THR A 1 83 ? -14.028 10.601 7.477 1.00 83.44 83 THR A O 1
ATOM 597 N N . GLY A 1 84 ? -13.638 12.745 8.055 1.00 86.88 84 GLY A N 1
ATOM 598 C CA . GLY A 1 84 ? -13.518 12.524 9.499 1.00 86.88 84 GLY A CA 1
ATOM 599 C C . GLY A 1 84 ? -12.178 11.935 9.945 1.00 86.88 84 GLY A C 1
ATOM 600 O O . GLY A 1 84 ? -12.059 11.500 11.091 1.00 86.88 84 GLY A O 1
ATOM 601 N N . TRP A 1 85 ? -11.165 11.915 9.071 1.00 91.25 85 TRP A N 1
ATOM 602 C CA . TRP A 1 85 ? -9.822 11.425 9.405 1.00 91.25 85 TRP A CA 1
ATOM 603 C C . TRP A 1 85 ? -9.166 12.221 10.545 1.00 91.25 85 TRP A C 1
ATOM 605 O O . TRP A 1 85 ? -8.319 11.689 11.255 1.00 91.25 85 TRP A O 1
ATOM 615 N N . GLU A 1 86 ? -9.587 13.467 10.768 1.00 91.75 86 GLU A N 1
ATOM 616 C CA . GLU A 1 86 ? -9.114 14.332 11.852 1.00 91.75 86 GLU A CA 1
ATOM 617 C C . GLU A 1 86 ? -9.453 13.772 13.244 1.00 91.75 86 GLU A C 1
ATOM 619 O O . GLU A 1 86 ? -8.814 14.127 14.230 1.00 91.75 86 GLU A O 1
ATOM 624 N N . SER A 1 87 ? -10.453 12.888 13.328 1.00 92.25 87 SER A N 1
ATOM 625 C CA . SER A 1 87 ? -10.859 12.192 14.557 1.00 92.25 87 SER A CA 1
ATOM 626 C C . SER A 1 87 ? -10.306 10.762 14.641 1.00 92.25 87 SER A C 1
ATOM 628 O O . SER A 1 87 ? -10.800 9.957 15.431 1.00 92.25 87 SER A O 1
ATOM 630 N N . ALA A 1 88 ? -9.317 10.410 13.811 1.00 92.50 88 ALA A N 1
ATOM 631 C CA . ALA A 1 88 ? -8.718 9.080 13.802 1.00 92.50 88 ALA A CA 1
ATOM 632 C C . ALA A 1 88 ? -8.077 8.739 15.158 1.00 92.50 88 ALA A C 1
ATOM 634 O O . ALA A 1 88 ? -7.263 9.492 15.694 1.00 92.50 88 ALA A O 1
ATOM 635 N N . ALA A 1 89 ? -8.416 7.568 15.696 1.00 92.88 89 ALA A N 1
ATOM 636 C CA . ALA A 1 89 ? -7.801 7.058 16.915 1.00 92.88 89 ALA A CA 1
ATOM 637 C C . ALA A 1 89 ? -6.350 6.600 16.652 1.00 92.88 89 ALA A C 1
ATOM 639 O O . ALA A 1 89 ? -6.030 6.202 15.523 1.00 92.88 89 ALA A O 1
ATOM 640 N N . PRO A 1 90 ? -5.472 6.581 17.673 1.00 90.06 90 PRO A N 1
ATOM 641 C CA . PRO A 1 90 ? -4.143 5.987 17.552 1.00 90.06 90 PRO A CA 1
ATOM 642 C C . PRO A 1 90 ? -4.202 4.561 16.986 1.00 90.06 90 PRO A C 1
ATOM 644 O O . PRO A 1 90 ? -5.012 3.750 17.425 1.00 90.06 90 PRO A O 1
ATOM 647 N N . GLY A 1 91 ? -3.347 4.267 16.004 1.00 88.56 91 GLY A N 1
ATOM 648 C CA . GLY A 1 91 ? -3.327 2.978 15.301 1.00 88.56 91 GLY A CA 1
ATOM 649 C C . GLY A 1 91 ? -4.244 2.890 14.075 1.00 88.56 91 GLY A C 1
ATOM 650 O O . GLY A 1 91 ? -4.174 1.900 13.358 1.00 88.56 91 GLY A O 1
ATOM 651 N N . SER A 1 92 ? -5.055 3.914 13.787 1.00 91.75 92 SER A N 1
ATOM 652 C CA . SER A 1 92 ? -5.862 3.948 12.559 1.00 91.75 92 SER A CA 1
ATOM 653 C C . SER A 1 92 ? -4.986 4.070 11.308 1.00 91.75 92 SER A C 1
ATOM 655 O O . SER A 1 92 ? -4.041 4.864 11.277 1.00 91.75 92 SER A O 1
ATOM 657 N N . CYS A 1 93 ? -5.346 3.360 10.237 1.00 91.94 93 CYS A N 1
ATOM 658 C CA . CYS A 1 93 ? -4.728 3.545 8.929 1.00 91.94 93 CYS A CA 1
ATOM 659 C C . CYS A 1 93 ? -5.299 4.797 8.243 1.00 91.94 93 CYS A C 1
ATOM 661 O O . CYS A 1 93 ? -6.459 4.823 7.824 1.00 91.94 93 CYS A O 1
ATOM 663 N N . VAL A 1 94 ? -4.479 5.842 8.121 1.00 93.06 94 VAL A N 1
ATOM 664 C CA . VAL A 1 94 ? -4.828 7.080 7.413 1.00 93.06 94 VAL A CA 1
ATOM 665 C C . VAL A 1 94 ? -4.015 7.165 6.128 1.00 93.06 94 VAL A C 1
ATOM 667 O O . VAL A 1 94 ? -2.793 7.032 6.146 1.00 93.06 94 VAL A O 1
ATOM 670 N N . VAL A 1 95 ? -4.692 7.400 5.008 1.00 91.88 95 VAL A N 1
ATOM 671 C CA . VAL A 1 95 ? -4.081 7.460 3.681 1.00 91.88 95 VAL A CA 1
ATOM 672 C C . VAL A 1 95 ? -4.302 8.835 3.074 1.00 91.88 95 VAL A C 1
ATOM 674 O O . VAL A 1 95 ? -5.435 9.290 2.943 1.00 91.88 95 VAL A O 1
ATOM 677 N N . ALA A 1 96 ? -3.215 9.472 2.648 1.00 89.31 96 ALA A N 1
ATOM 678 C CA . ALA A 1 96 ? -3.236 10.699 1.867 1.00 89.31 96 ALA A CA 1
ATOM 679 C C . ALA A 1 96 ? -2.698 10.415 0.463 1.00 89.31 96 ALA A C 1
ATOM 681 O O . ALA A 1 96 ? -1.645 9.795 0.315 1.00 89.31 96 ALA A O 1
ATOM 682 N N . TYR A 1 97 ? -3.395 10.889 -0.564 1.00 81.38 97 TYR A N 1
ATOM 683 C CA . TYR A 1 97 ? -2.871 10.932 -1.925 1.00 81.38 97 TYR A CA 1
ATOM 684 C C . TYR A 1 97 ? -3.405 12.143 -2.671 1.00 81.38 97 TYR A C 1
ATOM 686 O O . TYR A 1 97 ? -4.504 12.629 -2.411 1.00 81.38 97 TYR A O 1
ATOM 694 N N . GLU A 1 98 ? -2.587 12.614 -3.600 1.00 70.31 98 GLU A N 1
ATOM 695 C CA . GLU A 1 98 ? -2.945 13.644 -4.561 1.00 70.31 98 GLU A CA 1
ATOM 696 C C . GLU A 1 98 ? -3.799 12.994 -5.661 1.00 70.31 98 GLU A C 1
ATOM 698 O O . GLU A 1 98 ? -3.397 11.972 -6.229 1.00 70.31 98 GLU A O 1
ATOM 703 N N . ILE A 1 99 ? -4.997 13.538 -5.901 1.00 58.62 99 ILE A N 1
ATOM 704 C CA . ILE A 1 99 ? -5.805 13.240 -7.093 1.00 58.62 99 ILE A CA 1
ATOM 705 C C . ILE A 1 99 ? -5.543 14.352 -8.098 1.00 58.62 99 ILE A C 1
ATOM 707 O O . ILE A 1 99 ? -5.715 15.523 -7.698 1.00 58.62 99 ILE A O 1
#

Secondary structure (DSSP, 8-state):
-EEHHHHHHHT-TT-SPPPPHHHHHHTTSS-HHHHHHHHHHHHTT--------SSSSSHHHHHHHHHTTS-TT-EEEE-STTS-GGGPPTT-EEE----

pLDDT: mean 88.92, std 8.35, range [56.88, 98.5]

Sequence (99 aa):
MDSAIAIVNRANQRGGRMLSIVDLLLAETLTLPQAAWLAAQVLGGRSFLVGARPGGAGKTTVMGALLGLLPRNEPVLLAARGTGWESAAPGSCVVAYEI